Protein AF-U9UV24-F1 (afdb_monomer_lite)

Foldseek 3Di:
DPPQDDLVVLVVCCCPVVQKDFDDPVVVVCVDPVVQVQCCQWAVFHQWAWGIAHNVNQWTWTAGPQQFIWIAGNVVRKIKGQGSHSSSSSCCSVPNVQQIWIQGTNVNDTGRPVRVVVVVVVVVVVVVVVD

Structure (mmCIF, N/CA/C/O backbone):
data_AF-U9UV24-F1
#
_entry.id   AF-U9UV24-F1
#
loop_
_atom_site.group_PDB
_atom_site.id
_atom_site.type_symbol
_atom_site.label_atom_id
_atom_site.label_alt_id
_atom_site.label_comp_id
_atom_site.label_asym_id
_atom_site.label_entity_id
_atom_site.label_seq_id
_atom_site.pdbx_PDB_ins_code
_atom_site.Cartn_x
_atom_site.Cartn_y
_atom_site.Cartn_z
_atom_site.occupancy
_atom_site.B_iso_or_equiv
_atom_site.auth_seq_id
_atom_site.auth_comp_id
_atom_site.auth_asym_id
_atom_site.auth_atom_id
_atom_site.pdbx_PDB_model_num
ATOM 1 N N . MET A 1 1 ? -9.188 0.496 -29.552 1.00 46.31 1 MET A N 1
ATOM 2 C CA . MET A 1 1 ? -8.748 -0.107 -28.280 1.00 46.31 1 MET A CA 1
ATOM 3 C C . MET A 1 1 ? -7.333 0.386 -28.059 1.00 46.31 1 MET A C 1
ATOM 5 O O . MET A 1 1 ? -6.489 0.055 -28.879 1.00 46.31 1 MET A O 1
ATOM 9 N N . GLN A 1 2 ? -7.097 1.269 -27.087 1.00 57.88 2 GLN A N 1
ATOM 10 C CA . GLN A 1 2 ? -5.721 1.537 -26.659 1.00 57.88 2 GLN A CA 1
ATOM 11 C C . GLN A 1 2 ? -5.225 0.265 -25.970 1.00 57.88 2 GLN A C 1
ATOM 13 O O . GLN A 1 2 ? -5.961 -0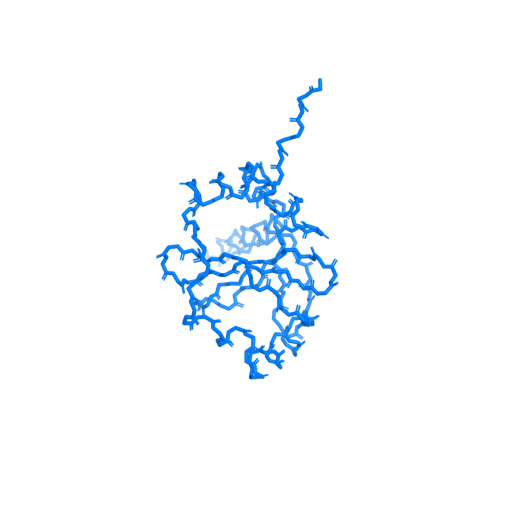.311 -25.168 1.00 57.88 2 GLN A O 1
ATOM 18 N N . GLU A 1 3 ? -4.048 -0.226 -26.353 1.00 70.38 3 GLU A N 1
ATOM 19 C CA . GLU A 1 3 ? -3.407 -1.314 -25.619 1.00 70.38 3 GLU A CA 1
ATOM 20 C C . GLU A 1 3 ? -3.121 -0.822 -24.202 1.00 70.38 3 GLU A C 1
ATOM 22 O O . GLU A 1 3 ? -2.641 0.298 -24.016 1.00 70.38 3 GLU A O 1
ATOM 27 N N . LEU A 1 4 ? -3.466 -1.638 -23.206 1.00 70.50 4 LEU A N 1
ATOM 28 C CA . LEU A 1 4 ? -3.080 -1.337 -21.837 1.00 70.50 4 LEU A CA 1
ATOM 29 C C . LEU A 1 4 ? -1.546 -1.371 -21.776 1.00 70.50 4 LEU A C 1
ATOM 31 O O . LEU A 1 4 ? -0.956 -2.335 -22.276 1.00 70.50 4 LEU A O 1
ATOM 35 N N . PRO A 1 5 ? -0.894 -0.344 -21.204 1.00 85.69 5 PRO A N 1
ATOM 36 C CA . PRO A 1 5 ? 0.549 -0.375 -20.989 1.00 85.69 5 PRO A CA 1
ATOM 37 C C . PRO A 1 5 ? 0.929 -1.633 -20.201 1.00 85.69 5 PRO A C 1
ATOM 39 O O . PRO A 1 5 ? 0.117 -2.164 -19.449 1.00 85.69 5 PRO A O 1
ATOM 42 N N . SER A 1 6 ? 2.149 -2.144 -20.371 1.00 94.50 6 SER A N 1
ATOM 43 C CA . SER A 1 6 ? 2.622 -3.260 -19.546 1.00 94.50 6 SER A CA 1
ATOM 44 C C . SER A 1 6 ? 2.850 -2.809 -18.101 1.00 94.50 6 SER A C 1
ATOM 46 O O . SER A 1 6 ? 3.091 -1.630 -17.842 1.00 94.50 6 SER A O 1
ATOM 48 N N . LEU A 1 7 ? 2.860 -3.760 -17.163 1.00 94.44 7 LEU A N 1
ATOM 49 C CA . LEU A 1 7 ? 3.191 -3.491 -15.759 1.00 94.44 7 LEU A CA 1
ATOM 50 C C . LEU A 1 7 ? 4.530 -2.752 -15.617 1.00 94.44 7 LEU A C 1
ATOM 52 O O . LEU A 1 7 ? 4.612 -1.753 -14.917 1.00 94.44 7 LEU A O 1
ATOM 56 N N . SER A 1 8 ? 5.558 -3.184 -16.354 1.00 95.00 8 SER A N 1
ATOM 57 C CA . SER A 1 8 ? 6.869 -2.525 -16.346 1.00 95.00 8 SER A CA 1
ATOM 58 C C . SER A 1 8 ? 6.800 -1.056 -16.767 1.00 95.00 8 SER A C 1
ATOM 60 O O . SER A 1 8 ? 7.493 -0.227 -16.194 1.00 95.00 8 SER A O 1
ATOM 62 N N . VAL A 1 9 ? 5.955 -0.715 -17.746 1.00 95.88 9 VAL A N 1
ATOM 63 C CA . VAL A 1 9 ? 5.762 0.678 -18.167 1.00 95.88 9 VAL A CA 1
ATOM 64 C C . VAL A 1 9 ? 5.090 1.474 -17.053 1.00 95.88 9 VAL A C 1
ATOM 66 O O . VAL A 1 9 ? 5.530 2.577 -16.756 1.00 95.88 9 VAL A O 1
ATOM 69 N N . LEU A 1 10 ? 4.070 0.915 -16.401 1.00 95.69 10 LEU A N 1
ATOM 70 C CA . LEU A 1 10 ? 3.392 1.587 -15.291 1.00 95.69 10 LEU A CA 1
ATOM 71 C C . LEU A 1 10 ? 4.319 1.840 -14.095 1.00 95.69 10 LEU A C 1
ATOM 73 O O . LEU A 1 10 ? 4.284 2.923 -13.514 1.00 95.69 10 LEU A O 1
ATOM 77 N N . VAL A 1 11 ? 5.163 0.866 -13.749 1.00 96.12 11 VAL A N 1
ATOM 78 C CA . VAL A 1 11 ? 6.155 0.993 -12.672 1.00 96.12 11 VAL A CA 1
ATOM 79 C C . VAL A 1 11 ? 7.149 2.111 -12.988 1.00 96.12 11 VAL A C 1
ATOM 81 O O . VAL A 1 11 ? 7.371 2.990 -12.157 1.00 96.12 11 VAL A O 1
ATOM 84 N N . GLU A 1 12 ? 7.703 2.140 -14.201 1.00 95.94 12 GLU A N 1
ATOM 85 C CA . GLU A 1 12 ? 8.656 3.184 -14.600 1.00 95.94 12 GLU A CA 1
ATOM 86 C C . GLU A 1 12 ? 8.011 4.577 -14.664 1.00 95.94 12 GLU A C 1
ATOM 88 O O . GLU A 1 12 ? 8.608 5.560 -14.220 1.00 95.94 12 GLU A O 1
ATOM 93 N N . GLU A 1 13 ? 6.769 4.680 -15.142 1.00 95.44 13 GLU A N 1
ATOM 94 C CA . GLU A 1 13 ? 6.017 5.940 -15.117 1.00 95.44 13 GLU A CA 1
ATOM 95 C C . GLU A 1 13 ? 5.701 6.390 -13.681 1.00 95.44 13 GLU A C 1
ATOM 97 O O . GLU A 1 13 ? 5.718 7.591 -13.402 1.00 95.44 13 GLU A O 1
ATOM 102 N N . THR A 1 14 ? 5.473 5.453 -12.756 1.00 95.25 14 THR A N 1
ATOM 103 C CA . THR A 1 14 ? 5.290 5.747 -11.324 1.00 95.25 14 THR A CA 1
ATOM 104 C C . THR A 1 14 ? 6.565 6.309 -10.724 1.00 95.25 14 THR A C 1
ATOM 106 O O . THR A 1 14 ? 6.538 7.395 -10.144 1.00 95.25 14 THR A O 1
ATOM 109 N N . LYS A 1 15 ? 7.706 5.660 -10.957 1.00 95.44 15 LYS A N 1
ATOM 110 C CA . LYS A 1 15 ? 8.999 6.165 -10.489 1.00 95.44 15 LYS A CA 1
ATOM 111 C C . LYS A 1 15 ? 9.280 7.574 -11.006 1.00 95.44 15 LYS A C 1
ATOM 113 O O . LYS A 1 15 ? 9.571 8.492 -10.243 1.00 95.44 15 LYS A O 1
ATOM 118 N N . LYS A 1 16 ? 9.117 7.766 -12.316 1.00 93.75 16 LYS A N 1
ATOM 119 C CA . LYS A 1 16 ? 9.465 9.012 -13.001 1.00 93.75 16 LYS A CA 1
ATOM 120 C C . LYS A 1 16 ? 8.535 10.178 -12.670 1.00 93.75 16 LYS A C 1
ATOM 122 O O . LYS A 1 16 ? 9.022 11.287 -12.468 1.00 93.75 16 LYS A O 1
ATOM 127 N N . ASN A 1 17 ? 7.219 9.962 -12.678 1.00 91.62 17 ASN A N 1
ATOM 128 C CA . ASN A 1 17 ? 6.250 11.060 -12.586 1.00 91.62 17 ASN A CA 1
ATOM 129 C C . ASN A 1 17 ? 5.680 11.252 -11.182 1.00 91.62 17 ASN A C 1
ATOM 131 O O . ASN A 1 17 ? 5.234 12.353 -10.865 1.00 91.62 17 ASN A O 1
ATOM 135 N N . ARG A 1 18 ? 5.653 10.200 -10.358 1.00 90.69 18 ARG A N 1
ATOM 136 C CA . ARG A 1 18 ? 5.158 10.272 -8.976 1.00 90.69 18 ARG A CA 1
ATOM 137 C C . ARG A 1 18 ? 6.278 10.346 -7.945 1.00 90.69 18 ARG A C 1
ATOM 139 O O . ARG A 1 18 ? 5.990 10.621 -6.792 1.00 90.69 18 ARG A O 1
ATOM 146 N N . GLY A 1 19 ? 7.532 10.187 -8.371 1.00 93.00 19 GLY A N 1
ATOM 147 C CA . GLY A 1 19 ? 8.688 10.349 -7.498 1.00 93.00 19 GLY A CA 1
ATOM 148 C C . GLY A 1 19 ? 8.885 9.161 -6.568 1.00 93.00 19 GLY A C 1
ATOM 149 O O . GLY A 1 19 ? 9.129 9.361 -5.387 1.00 93.00 19 GLY A O 1
ATOM 150 N N . PHE A 1 20 ? 8.768 7.950 -7.112 1.00 94.38 20 PHE A N 1
ATOM 151 C CA . PHE A 1 20 ? 9.086 6.712 -6.406 1.00 94.38 20 PHE A CA 1
ATOM 152 C C . PHE A 1 20 ? 10.423 6.135 -6.881 1.00 94.38 20 PHE A C 1
ATOM 154 O O . PHE A 1 20 ? 10.851 6.356 -8.018 1.00 94.38 20 PHE A O 1
ATOM 161 N N . CYS A 1 21 ? 11.066 5.341 -6.041 1.00 93.12 21 CYS A N 1
ATOM 162 C CA . CYS A 1 21 ? 12.282 4.611 -6.355 1.00 93.12 21 CYS A CA 1
ATOM 163 C C . CYS A 1 21 ? 12.237 3.192 -5.769 1.00 93.12 21 CYS A C 1
ATOM 165 O O . CYS A 1 21 ? 11.310 2.817 -5.052 1.00 93.12 21 CYS A O 1
ATOM 167 N N . GLU A 1 22 ? 13.209 2.369 -6.164 1.00 91.81 22 GLU A N 1
ATOM 168 C CA . GLU A 1 22 ? 13.383 1.039 -5.575 1.00 91.81 22 GLU A CA 1
ATOM 169 C C . GLU A 1 22 ? 13.655 1.179 -4.078 1.00 91.81 22 GLU A C 1
ATOM 171 O O . GLU A 1 22 ? 14.460 2.025 -3.679 1.00 91.81 22 GLU A O 1
ATOM 176 N N . LEU A 1 23 ? 13.029 0.322 -3.274 1.00 86.12 23 LEU A N 1
ATOM 177 C CA . LEU A 1 23 ? 13.254 0.302 -1.833 1.00 86.12 23 LEU A CA 1
ATOM 178 C C . LEU A 1 23 ? 14.720 0.081 -1.501 1.00 86.12 23 LEU A C 1
ATOM 180 O O . LEU A 1 23 ? 15.362 -0.846 -2.015 1.00 86.12 23 LEU A O 1
ATOM 184 N N . GLN A 1 24 ? 15.231 0.903 -0.594 1.00 79.69 24 GLN A N 1
ATOM 185 C CA . GLN A 1 24 ? 16.587 0.715 -0.110 1.00 79.69 24 GLN A CA 1
ATOM 186 C C . GLN A 1 24 ? 16.643 -0.395 0.957 1.00 79.69 24 GLN A C 1
ATOM 188 O O . GLN A 1 24 ? 15.668 -0.620 1.681 1.00 79.69 24 GLN A O 1
ATOM 193 N N . PRO A 1 25 ? 17.782 -1.101 1.106 1.00 74.56 25 PRO A N 1
ATOM 194 C CA . PRO A 1 25 ? 17.946 -2.160 2.109 1.00 74.56 25 PRO A CA 1
ATOM 195 C C . PRO A 1 25 ? 17.651 -1.710 3.545 1.00 74.56 25 PRO A C 1
ATOM 197 O O . PRO A 1 25 ? 17.284 -2.523 4.389 1.00 74.56 25 PRO A O 1
ATOM 200 N N . GLU A 1 26 ? 17.771 -0.413 3.835 1.00 71.25 26 GLU A N 1
ATOM 201 C CA . GLU A 1 26 ? 17.454 0.143 5.151 1.00 71.25 26 GLU A CA 1
ATOM 202 C C . GLU A 1 26 ? 15.967 0.015 5.528 1.00 71.25 26 GLU A C 1
ATOM 204 O O . GLU A 1 26 ? 15.621 0.226 6.689 1.00 71.25 26 GLU A O 1
ATOM 209 N N . HIS A 1 27 ? 15.095 -0.370 4.589 1.00 68.94 27 HIS A N 1
ATOM 210 C CA . HIS A 1 27 ? 13.655 -0.542 4.789 1.00 68.94 27 HIS A CA 1
ATOM 211 C C . HIS A 1 27 ? 13.235 -1.963 5.205 1.00 68.94 27 HIS A C 1
ATOM 213 O O . HIS A 1 27 ? 12.041 -2.266 5.243 1.00 68.94 27 HIS A O 1
ATOM 219 N N . GLU A 1 28 ? 14.185 -2.817 5.616 1.00 72.69 28 GLU A N 1
ATOM 220 C CA . GLU A 1 28 ? 13.905 -4.123 6.247 1.00 72.69 28 GLU A CA 1
ATOM 221 C C . GLU A 1 28 ? 12.944 -4.027 7.449 1.00 72.69 28 GLU A C 1
ATOM 223 O O . GLU A 1 28 ? 12.236 -4.989 7.747 1.00 72.69 28 GLU A O 1
ATOM 228 N N . TRP A 1 29 ? 12.858 -2.864 8.106 1.00 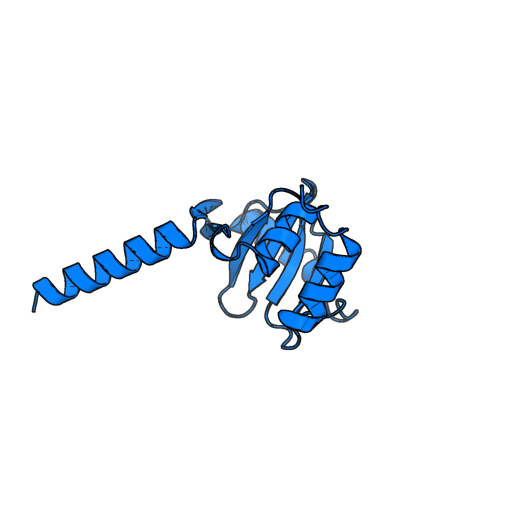81.12 29 TRP A N 1
ATOM 229 C CA . TRP A 1 29 ? 11.920 -2.622 9.208 1.00 81.12 29 TRP A CA 1
ATOM 230 C C . TRP A 1 29 ? 10.449 -2.788 8.800 1.00 81.12 29 TRP A C 1
ATOM 232 O O . TRP A 1 29 ? 9.648 -3.237 9.610 1.00 81.12 29 TRP A O 1
ATOM 242 N N . LEU A 1 30 ? 10.065 -2.523 7.544 1.00 81.88 30 LEU A N 1
ATOM 243 C CA . LEU A 1 30 ? 8.660 -2.657 7.119 1.00 81.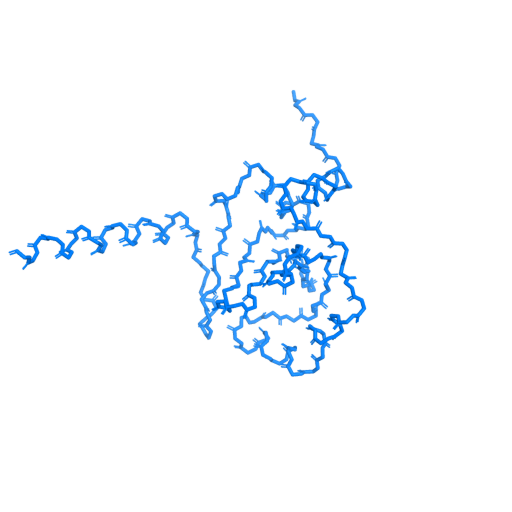88 30 LEU A CA 1
ATOM 244 C C . LEU A 1 30 ? 8.137 -4.095 7.280 1.00 81.88 30 LEU A C 1
ATOM 246 O O . LEU A 1 30 ? 6.944 -4.322 7.470 1.00 81.88 30 LEU A O 1
ATOM 250 N N . ILE A 1 31 ? 9.048 -5.066 7.201 1.00 83.44 31 ILE A N 1
ATOM 251 C CA . ILE A 1 31 ? 8.770 -6.497 7.339 1.00 83.44 31 ILE A CA 1
ATOM 252 C C . ILE A 1 31 ? 9.311 -7.074 8.650 1.00 83.44 31 ILE A C 1
ATOM 254 O O . ILE A 1 31 ? 9.342 -8.304 8.807 1.00 83.44 31 ILE A O 1
ATOM 258 N N . ASP A 1 32 ? 9.739 -6.229 9.588 1.00 88.31 32 ASP A N 1
ATOM 259 C CA . ASP A 1 32 ? 10.052 -6.683 10.935 1.00 88.31 32 ASP A CA 1
ATOM 260 C C . ASP A 1 32 ? 8.778 -7.141 11.665 1.00 88.31 32 ASP A C 1
ATOM 262 O O . ASP A 1 32 ? 7.647 -6.952 11.209 1.00 88.31 32 ASP A O 1
ATOM 266 N N . GLN A 1 33 ? 8.967 -7.845 12.778 1.00 87.25 33 GLN A N 1
ATOM 267 C CA . GLN A 1 33 ? 7.849 -8.439 13.504 1.00 87.25 33 GLN A CA 1
ATOM 268 C C . GLN A 1 33 ? 6.911 -7.377 14.096 1.00 87.25 33 GLN A C 1
ATOM 270 O O . GLN A 1 33 ? 5.702 -7.587 14.107 1.00 87.25 33 GLN A O 1
ATOM 275 N N . GLU A 1 34 ? 7.456 -6.248 14.554 1.00 89.75 34 GLU A N 1
ATOM 276 C CA . GLU A 1 34 ? 6.681 -5.169 15.172 1.00 89.75 34 GLU A CA 1
ATOM 277 C C . GLU A 1 34 ? 5.743 -4.520 14.150 1.00 89.75 34 GLU A C 1
ATOM 279 O O . GLU A 1 34 ? 4.545 -4.385 14.399 1.00 89.75 34 GLU A O 1
ATOM 284 N N . ASN A 1 35 ? 6.253 -4.193 12.964 1.00 89.00 35 ASN A N 1
ATOM 285 C CA . ASN A 1 35 ? 5.455 -3.594 11.903 1.00 89.00 35 ASN A CA 1
ATOM 286 C C . ASN A 1 35 ? 4.459 -4.594 11.316 1.00 89.00 35 ASN A C 1
ATOM 288 O O . ASN A 1 35 ? 3.318 -4.224 11.050 1.00 89.00 35 ASN A O 1
ATOM 292 N N . LYS A 1 36 ? 4.824 -5.875 11.188 1.00 90.25 36 LYS A N 1
ATOM 293 C CA . LYS A 1 36 ? 3.872 -6.929 10.794 1.00 90.25 36 LYS A CA 1
ATOM 294 C C . LYS A 1 36 ? 2.680 -7.021 11.742 1.00 90.25 36 LYS A C 1
ATOM 296 O O . LYS A 1 36 ? 1.547 -7.103 11.273 1.00 90.25 36 LYS A O 1
ATOM 301 N N . GLU A 1 37 ? 2.928 -7.015 13.049 1.00 92.88 37 GLU A N 1
ATOM 302 C CA . GLU A 1 37 ? 1.865 -7.026 14.060 1.00 92.88 37 GLU A CA 1
ATOM 303 C C . GLU A 1 37 ? 1.035 -5.743 13.990 1.00 92.88 37 GLU A C 1
ATOM 305 O O . GLU A 1 37 ? -0.189 -5.819 13.915 1.00 92.88 37 GLU A O 1
ATOM 310 N N . TYR A 1 38 ? 1.685 -4.579 13.892 1.00 92.19 38 TYR A N 1
ATOM 311 C CA . TYR A 1 38 ? 1.005 -3.294 13.737 1.00 92.19 38 TYR A CA 1
ATOM 312 C C . TYR A 1 38 ? 0.068 -3.267 12.523 1.00 92.19 38 TYR A C 1
ATOM 314 O O . TYR A 1 38 ? -1.098 -2.904 12.659 1.00 92.19 38 TYR A O 1
ATOM 322 N N . PHE A 1 39 ? 0.541 -3.659 11.337 1.00 93.19 39 PHE A N 1
ATOM 323 C CA . PHE A 1 39 ? -0.276 -3.619 10.124 1.00 93.19 39 PHE A CA 1
ATOM 324 C C . PHE A 1 39 ? -1.429 -4.621 10.148 1.00 93.19 39 PHE A C 1
ATOM 326 O O . PHE A 1 39 ? -2.522 -4.322 9.655 1.00 93.19 39 PHE A O 1
ATOM 333 N N . ASN A 1 40 ? -1.203 -5.788 10.746 1.00 92.88 40 ASN A N 1
ATOM 334 C CA . ASN A 1 40 ? -2.249 -6.777 10.938 1.00 92.88 40 ASN A CA 1
ATOM 335 C C . ASN A 1 40 ? -3.323 -6.268 11.905 1.00 92.88 40 ASN A C 1
ATOM 337 O O . ASN A 1 40 ? -4.506 -6.322 11.584 1.00 92.88 40 ASN A O 1
ATOM 341 N N . ASP A 1 41 ? -2.924 -5.734 13.054 1.00 92.12 41 ASP A N 1
ATOM 342 C CA . ASP A 1 41 ? -3.866 -5.302 14.085 1.00 92.12 41 ASP A CA 1
ATOM 343 C C . ASP A 1 41 ? -4.621 -4.033 13.668 1.00 92.12 41 ASP A C 1
ATOM 345 O O . ASP A 1 41 ? -5.830 -3.936 13.871 1.00 92.12 41 ASP A O 1
ATOM 349 N N . ALA A 1 42 ? -3.927 -3.075 13.048 1.00 92.06 42 ALA A N 1
ATOM 350 C CA . ALA A 1 42 ? -4.497 -1.781 12.692 1.00 92.06 42 ALA A CA 1
ATOM 351 C C . ALA A 1 42 ? -5.288 -1.795 11.373 1.00 92.06 42 ALA A C 1
ATOM 353 O O . ALA A 1 42 ? -6.221 -1.004 11.229 1.00 92.06 42 ALA A O 1
ATOM 354 N N . TYR A 1 43 ? -4.926 -2.653 10.410 1.00 92.81 43 TYR A N 1
ATOM 355 C CA . TYR A 1 43 ? -5.517 -2.638 9.061 1.00 92.81 43 TYR A CA 1
ATOM 356 C C . TYR A 1 43 ? -5.904 -4.025 8.523 1.00 92.81 43 TYR A C 1
ATOM 358 O O . TYR A 1 43 ? -6.450 -4.118 7.423 1.00 92.81 43 TYR A O 1
ATOM 366 N N . GLY A 1 44 ? -5.630 -5.115 9.249 1.00 90.88 44 GLY A N 1
ATOM 367 C CA . GLY A 1 44 ? -5.898 -6.479 8.776 1.00 90.88 44 GLY A CA 1
ATOM 368 C C . GLY A 1 44 ? -5.016 -6.907 7.598 1.00 90.88 44 GLY A C 1
ATOM 369 O O . GLY A 1 44 ? -5.453 -7.700 6.760 1.00 90.88 44 GLY A O 1
ATOM 370 N N . ILE A 1 45 ? -3.808 -6.345 7.488 1.00 92.81 45 ILE A N 1
ATOM 371 C CA . ILE A 1 45 ? -2.861 -6.603 6.397 1.00 92.81 45 ILE A CA 1
ATOM 372 C C . ILE A 1 45 ? -1.775 -7.570 6.876 1.00 92.81 45 ILE A C 1
ATOM 374 O O . ILE A 1 45 ? -1.110 -7.321 7.879 1.00 92.81 45 ILE A O 1
ATOM 378 N N . THR A 1 46 ? -1.559 -8.655 6.129 1.00 91.56 46 THR A N 1
ATOM 379 C CA . THR A 1 46 ? -0.529 -9.665 6.420 1.00 91.56 46 THR A CA 1
ATOM 380 C C . THR A 1 46 ? 0.400 -9.872 5.229 1.00 91.56 46 THR A C 1
ATOM 382 O O . THR A 1 46 ? 0.062 -9.535 4.098 1.00 91.56 46 THR A O 1
ATOM 385 N N . ASP A 1 47 ? 1.566 -10.477 5.478 1.00 90.94 47 ASP A N 1
ATOM 386 C CA . ASP A 1 47 ? 2.500 -10.921 4.429 1.00 90.94 47 ASP A CA 1
ATOM 387 C C . ASP A 1 47 ? 2.939 -9.799 3.477 1.00 90.94 47 ASP A C 1
ATOM 389 O O . ASP A 1 47 ? 2.840 -9.904 2.255 1.00 90.94 47 ASP A O 1
ATOM 393 N N . ILE A 1 48 ? 3.424 -8.710 4.070 1.00 91.75 48 ILE A N 1
ATOM 394 C CA . ILE A 1 48 ? 3.863 -7.512 3.358 1.00 91.75 48 ILE A CA 1
ATOM 395 C C . ILE A 1 48 ? 5.051 -7.836 2.452 1.00 91.75 48 ILE A C 1
ATOM 397 O O . ILE A 1 48 ? 6.088 -8.321 2.912 1.00 91.75 48 ILE A O 1
ATOM 401 N N . ASN A 1 49 ? 4.897 -7.513 1.172 1.00 92.38 49 ASN A N 1
ATOM 402 C CA . ASN A 1 49 ? 5.924 -7.554 0.146 1.00 92.38 49 ASN A CA 1
ATOM 403 C C . ASN A 1 49 ? 6.200 -6.124 -0.359 1.00 92.38 49 ASN A C 1
ATOM 405 O O . ASN A 1 49 ? 5.473 -5.634 -1.231 1.00 92.38 49 ASN A O 1
ATOM 409 N N . PRO A 1 50 ? 7.212 -5.443 0.202 1.00 92.50 50 PRO A N 1
ATOM 410 C CA . PRO A 1 50 ? 7.593 -4.087 -0.183 1.00 92.50 50 PRO A CA 1
ATOM 411 C C . PRO A 1 50 ? 7.972 -3.990 -1.675 1.00 92.50 50 PRO A C 1
ATOM 413 O O . PRO A 1 50 ? 8.660 -4.874 -2.184 1.00 92.50 50 PRO A O 1
ATOM 416 N N . LEU A 1 51 ? 7.542 -2.930 -2.373 1.00 94.00 51 LEU A N 1
ATOM 417 C CA . LEU A 1 51 ? 7.846 -2.694 -3.795 1.00 94.00 51 LEU A CA 1
ATOM 418 C C . LEU A 1 51 ? 8.658 -1.421 -4.060 1.00 94.00 51 LEU A C 1
ATOM 420 O O . LEU A 1 51 ? 9.744 -1.503 -4.624 1.00 94.00 51 LEU A O 1
ATOM 424 N N . LEU A 1 52 ? 8.139 -0.254 -3.678 1.00 94.81 52 LEU A N 1
ATOM 425 C CA . LEU A 1 52 ? 8.759 1.046 -3.952 1.00 94.81 52 LEU A CA 1
ATOM 426 C C . LEU A 1 52 ? 8.614 1.966 -2.743 1.00 94.81 52 LEU A C 1
ATOM 428 O O . LEU A 1 52 ? 7.682 1.815 -1.958 1.00 94.81 52 LEU A O 1
ATOM 432 N N . GLU A 1 53 ? 9.482 2.958 -2.641 1.00 93.06 53 GLU A N 1
ATOM 433 C CA . GLU A 1 53 ? 9.366 4.063 -1.687 1.00 93.06 53 GLU A CA 1
ATOM 434 C C . GLU A 1 53 ? 9.306 5.390 -2.437 1.00 93.06 53 GLU A C 1
ATOM 436 O O . GLU A 1 53 ? 9.818 5.494 -3.554 1.00 93.06 53 GLU A O 1
ATOM 441 N N . ASP A 1 54 ? 8.639 6.392 -1.874 1.00 92.38 54 ASP A N 1
ATOM 442 C CA . ASP A 1 54 ? 8.752 7.743 -2.409 1.00 92.38 54 ASP A CA 1
ATOM 443 C C . ASP A 1 54 ? 10.166 8.294 -2.165 1.00 92.38 54 ASP A C 1
ATOM 445 O O . ASP A 1 54 ? 10.894 7.874 -1.266 1.00 92.38 54 ASP A O 1
ATOM 449 N N . ASN A 1 55 ? 10.576 9.261 -2.983 1.00 90.69 55 ASN A N 1
ATOM 450 C CA . ASN A 1 55 ? 11.921 9.838 -2.926 1.00 90.69 55 ASN A CA 1
ATOM 451 C C . ASN A 1 55 ? 12.242 10.517 -1.581 1.00 90.69 55 ASN A C 1
ATOM 453 O O . ASN A 1 55 ? 13.412 10.786 -1.301 1.00 90.69 55 ASN A O 1
ATOM 457 N N . ASP A 1 56 ? 11.218 10.821 -0.780 1.00 87.81 56 ASP A N 1
ATOM 458 C CA . ASP A 1 56 ? 11.340 11.443 0.537 1.00 87.81 56 ASP A CA 1
ATOM 459 C C . ASP A 1 56 ? 11.391 10.406 1.682 1.00 87.81 56 ASP A C 1
ATOM 461 O O . ASP A 1 56 ? 11.625 10.778 2.837 1.00 87.81 56 ASP A O 1
ATOM 465 N N . GLY A 1 57 ? 11.190 9.113 1.393 1.00 86.00 57 GLY A N 1
ATOM 466 C CA . GLY A 1 57 ? 11.149 8.024 2.376 1.00 86.00 57 GLY A CA 1
ATOM 467 C C . GLY A 1 57 ? 9.954 8.094 3.339 1.00 86.00 57 GLY A C 1
ATOM 468 O O . GLY A 1 57 ? 10.006 7.543 4.447 1.0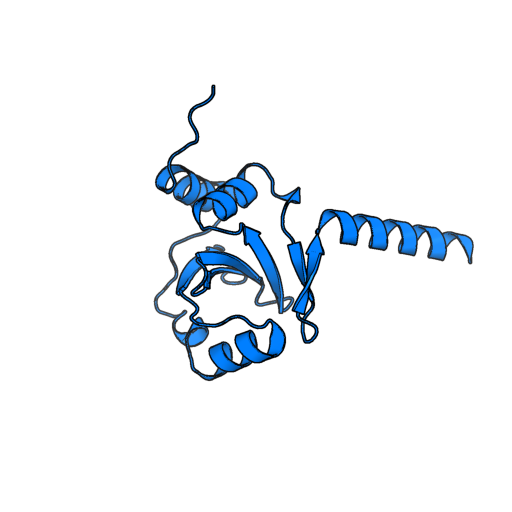0 86.00 57 GLY A O 1
ATOM 469 N N . MET A 1 58 ? 8.901 8.811 2.951 1.00 89.88 58 MET A N 1
ATOM 470 C CA . MET A 1 58 ? 7.683 9.056 3.721 1.00 89.88 58 MET A CA 1
ATOM 471 C C . MET A 1 58 ? 6.550 8.110 3.350 1.00 89.88 58 MET A C 1
ATOM 473 O O . MET A 1 58 ? 5.692 7.863 4.197 1.00 89.88 58 MET A O 1
ATOM 477 N N . SER A 1 59 ? 6.547 7.564 2.139 1.00 92.12 59 SER A N 1
ATOM 478 C CA . SER A 1 59 ? 5.474 6.703 1.640 1.00 92.12 59 SER A CA 1
ATOM 479 C C . SER A 1 59 ? 6.054 5.436 1.036 1.00 92.12 59 SER A C 1
ATOM 481 O O . SER A 1 59 ? 7.056 5.478 0.324 1.00 92.12 59 SER A O 1
ATOM 483 N N . VAL A 1 60 ? 5.433 4.293 1.318 1.00 94.31 60 VAL A N 1
ATOM 484 C CA . VAL A 1 60 ? 5.885 2.993 0.808 1.00 94.31 60 VAL A CA 1
ATOM 485 C C . VAL A 1 60 ? 4.744 2.283 0.101 1.00 94.31 60 VAL A C 1
ATOM 487 O O . VAL A 1 60 ? 3.638 2.185 0.635 1.00 94.31 60 VAL A O 1
ATOM 490 N N . LEU A 1 61 ? 5.036 1.762 -1.090 1.00 95.88 61 LEU A N 1
ATOM 491 C CA . LEU A 1 61 ? 4.161 0.882 -1.849 1.00 95.88 61 LEU A CA 1
ATOM 492 C C . LEU A 1 61 ? 4.514 -0.569 -1.560 1.00 95.88 61 LEU A C 1
ATOM 494 O O . LEU A 1 61 ? 5.680 -0.960 -1.654 1.00 95.88 61 LEU A O 1
ATOM 498 N N . PHE A 1 62 ? 3.514 -1.387 -1.261 1.00 95.56 62 PHE A N 1
ATOM 499 C CA . PHE A 1 62 ? 3.716 -2.810 -1.013 1.00 95.56 62 PHE A CA 1
ATOM 500 C C . PHE A 1 62 ? 2.486 -3.633 -1.399 1.00 95.56 62 PHE A C 1
ATOM 502 O O . PHE A 1 62 ? 1.368 -3.121 -1.481 1.00 95.56 62 PHE A O 1
ATOM 509 N N . LEU A 1 63 ? 2.706 -4.925 -1.630 1.00 96.06 63 LEU A N 1
ATOM 510 C CA . LEU A 1 63 ? 1.650 -5.915 -1.822 1.00 96.06 63 LEU A CA 1
ATOM 511 C C . LEU A 1 63 ? 1.425 -6.707 -0.537 1.00 96.06 63 LEU A C 1
ATOM 513 O O . LEU A 1 63 ? 2.353 -6.894 0.245 1.00 96.06 63 LEU A O 1
ATOM 517 N N . ASP A 1 64 ? 0.218 -7.224 -0.352 1.00 94.62 64 ASP A N 1
ATOM 518 C CA . ASP A 1 64 ? -0.052 -8.277 0.630 1.00 94.62 64 ASP A CA 1
ATOM 519 C C . ASP A 1 64 ? -0.163 -9.662 -0.036 1.00 94.62 64 ASP A C 1
ATOM 521 O O . ASP A 1 64 ? -0.041 -9.805 -1.259 1.00 94.62 64 ASP A O 1
ATOM 525 N N . SER A 1 65 ? -0.457 -10.701 0.751 1.00 92.25 65 SER A N 1
ATOM 526 C CA . SER A 1 65 ? -0.667 -12.068 0.236 1.00 92.25 65 SER A CA 1
ATOM 527 C C . SER A 1 65 ? -1.833 -12.211 -0.749 1.00 92.25 65 SER A C 1
ATOM 529 O O . SER A 1 65 ? -1.884 -13.187 -1.502 1.00 92.25 65 SER A O 1
ATOM 531 N N . ARG A 1 66 ? -2.771 -11.258 -0.774 1.00 94.62 66 ARG A N 1
ATOM 532 C CA . ARG A 1 66 ? -3.894 -11.225 -1.725 1.00 94.62 66 ARG A CA 1
ATOM 533 C C . ARG A 1 66 ? -3.497 -10.550 -3.041 1.00 94.62 66 ARG A C 1
ATOM 535 O O . ARG A 1 66 ? -4.264 -10.610 -4.001 1.00 94.62 66 ARG A O 1
ATOM 542 N N . GLY A 1 67 ? -2.313 -9.939 -3.095 1.00 95.56 67 GLY A N 1
ATOM 543 C CA . GLY A 1 67 ? -1.817 -9.170 -4.229 1.00 95.56 67 GLY A CA 1
ATOM 544 C C . GLY A 1 67 ? -2.413 -7.767 -4.317 1.00 95.56 67 GLY A C 1
ATOM 545 O O . GLY A 1 67 ? -2.267 -7.135 -5.358 1.00 95.56 67 GLY A O 1
ATOM 546 N N . ILE A 1 68 ? -3.086 -7.277 -3.272 1.00 96.81 68 ILE A N 1
ATOM 547 C CA . ILE A 1 68 ? -3.632 -5.915 -3.240 1.00 96.81 68 ILE A CA 1
ATOM 548 C C . ILE A 1 68 ? -2.466 -4.938 -3.097 1.00 96.81 68 ILE A C 1
ATOM 550 O O . ILE A 1 68 ? -1.587 -5.159 -2.268 1.00 96.81 68 ILE A O 1
ATOM 554 N N . LEU A 1 69 ? -2.456 -3.873 -3.903 1.00 97.81 69 LEU A N 1
ATOM 555 C CA . LEU A 1 69 ? -1.445 -2.821 -3.812 1.00 97.81 69 LEU A CA 1
ATOM 556 C C . LEU A 1 69 ? -1.887 -1.757 -2.815 1.00 97.81 69 LEU A C 1
ATOM 558 O O . LEU A 1 69 ? -2.957 -1.160 -2.981 1.00 97.81 69 LEU A O 1
ATOM 562 N N . PHE A 1 70 ? -1.029 -1.501 -1.834 1.00 97.12 70 PHE A N 1
ATOM 563 C CA . PHE A 1 70 ? -1.218 -0.477 -0.820 1.00 97.12 70 PHE A CA 1
ATOM 564 C C . PHE A 1 70 ? -0.183 0.634 -0.945 1.00 97.12 70 PHE A C 1
ATOM 566 O O . PHE A 1 70 ? 0.925 0.409 -1.430 1.00 97.12 70 PHE A O 1
ATOM 573 N N . GLU A 1 71 ? -0.552 1.810 -0.453 1.00 96.31 71 GLU A N 1
ATOM 574 C CA . GLU A 1 71 ? 0.358 2.898 -0.109 1.00 96.31 71 GLU A CA 1
ATOM 575 C C . GLU A 1 71 ? 0.190 3.215 1.369 1.00 96.31 71 GLU A C 1
ATOM 577 O O . GLU A 1 71 ? -0.924 3.462 1.834 1.00 96.31 71 GLU A O 1
ATOM 582 N N . TRP A 1 72 ? 1.293 3.229 2.105 1.00 95.50 72 TRP A N 1
ATOM 583 C CA . TRP A 1 72 ? 1.286 3.638 3.500 1.00 95.50 72 TRP A CA 1
ATOM 584 C C . TRP A 1 72 ? 2.160 4.861 3.711 1.00 95.50 72 TRP A C 1
ATOM 586 O O . TRP A 1 72 ? 3.351 4.839 3.390 1.00 95.50 72 TRP A O 1
ATOM 596 N N . CYS A 1 73 ? 1.572 5.909 4.287 1.00 92.38 73 CYS A N 1
ATOM 597 C CA . CYS A 1 73 ? 2.288 7.119 4.657 1.00 92.38 73 CYS A CA 1
ATOM 598 C C . CYS A 1 73 ? 2.795 7.005 6.096 1.00 92.38 73 CYS A C 1
ATOM 600 O O . CYS A 1 73 ? 2.023 6.981 7.055 1.00 92.38 73 CYS A O 1
ATOM 602 N N . LYS A 1 74 ? 4.114 7.006 6.271 1.00 89.31 74 LYS A N 1
ATOM 603 C CA . LYS A 1 74 ? 4.787 6.946 7.571 1.00 89.31 74 LYS A CA 1
ATOM 604 C C . LYS A 1 74 ? 4.442 8.134 8.471 1.00 89.31 74 LYS A C 1
ATOM 606 O O . LYS A 1 74 ? 4.396 7.979 9.690 1.00 89.31 74 LYS A O 1
ATOM 611 N N . LEU A 1 75 ? 4.229 9.317 7.886 1.00 88.88 75 LEU A N 1
ATOM 612 C CA . LEU A 1 75 ? 3.972 10.546 8.638 1.00 88.88 75 LEU A CA 1
ATOM 613 C C . LEU A 1 75 ? 2.556 10.580 9.220 1.00 88.88 75 LEU A C 1
ATOM 615 O O . LEU A 1 75 ? 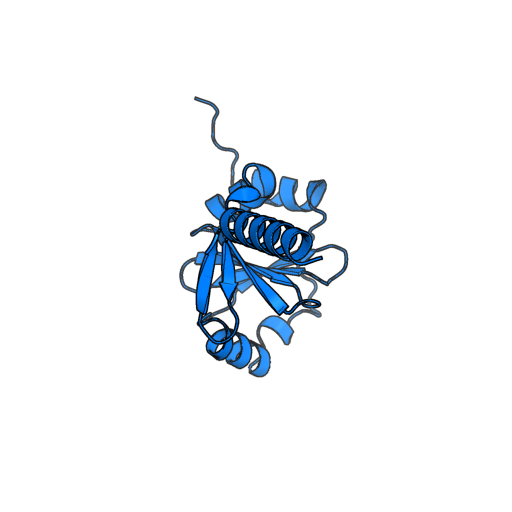2.393 10.863 10.406 1.00 88.88 75 LEU A O 1
ATOM 619 N N . THR A 1 76 ? 1.542 10.322 8.392 1.00 90.69 76 THR A N 1
ATOM 620 C CA . THR A 1 76 ? 0.133 10.396 8.812 1.00 90.69 76 THR A CA 1
ATOM 621 C C . THR A 1 76 ? -0.384 9.076 9.367 1.00 90.69 76 THR A C 1
ATOM 623 O O . THR A 1 76 ? -1.367 9.067 10.100 1.00 90.69 76 THR A O 1
ATOM 626 N N . GLN A 1 77 ? 0.311 7.973 9.074 1.00 90.19 77 GLN A N 1
ATOM 627 C CA . GLN A 1 77 ? -0.157 6.605 9.282 1.00 90.19 77 GLN A CA 1
ATOM 628 C C . GLN A 1 77 ? -1.412 6.268 8.465 1.00 90.19 77 GLN A C 1
ATOM 630 O O . GLN A 1 77 ? -2.107 5.303 8.783 1.00 90.19 77 GLN A O 1
ATOM 635 N N . ASP A 1 78 ? -1.697 7.019 7.403 1.00 92.69 78 ASP A N 1
ATOM 636 C CA . ASP A 1 78 ? -2.778 6.666 6.492 1.00 92.69 78 ASP A CA 1
ATOM 637 C C . ASP A 1 78 ? -2.375 5.461 5.646 1.00 92.69 78 ASP A C 1
ATOM 639 O O . ASP A 1 78 ? -1.239 5.354 5.172 1.00 92.69 78 ASP A O 1
ATOM 643 N N . MET A 1 79 ? -3.331 4.559 5.458 1.00 95.81 79 MET A N 1
ATOM 644 C CA . MET A 1 79 ? -3.190 3.366 4.638 1.00 95.81 79 MET A CA 1
ATOM 645 C C . MET A 1 79 ? -4.182 3.454 3.487 1.00 95.81 79 MET A C 1
ATOM 647 O O . MET A 1 79 ? -5.387 3.519 3.723 1.00 95.81 79 MET A O 1
ATOM 651 N N . TYR A 1 80 ? -3.695 3.422 2.253 1.00 96.12 80 TYR A N 1
ATOM 652 C CA . TYR A 1 80 ? -4.523 3.496 1.056 1.00 96.12 80 TYR A CA 1
ATOM 653 C C . TYR A 1 80 ? -4.485 2.181 0.286 1.00 96.12 80 TYR A C 1
ATOM 655 O O . TYR A 1 80 ? -3.423 1.613 0.053 1.00 96.12 80 TYR A O 1
ATOM 663 N N . ILE A 1 81 ? -5.647 1.725 -0.170 1.00 96.81 81 ILE A N 1
ATOM 664 C CA . ILE A 1 81 ? -5.781 0.711 -1.212 1.00 96.81 81 ILE A CA 1
ATOM 665 C C . ILE A 1 81 ? -5.696 1.427 -2.553 1.00 96.81 81 ILE A C 1
ATOM 667 O O . ILE A 1 81 ? -6.563 2.233 -2.900 1.00 96.81 81 ILE A O 1
ATOM 671 N N . LEU A 1 82 ? -4.675 1.086 -3.328 1.00 96.75 82 LEU A N 1
ATOM 672 C CA . LEU A 1 82 ? -4.469 1.628 -4.665 1.00 96.75 82 LEU A CA 1
ATOM 673 C C . LEU A 1 82 ? -5.113 0.751 -5.735 1.00 96.75 82 LEU A C 1
ATOM 675 O O . LEU A 1 82 ? -5.554 1.255 -6.763 1.00 96.75 82 LEU A O 1
ATOM 679 N N . GLY A 1 83 ? -5.208 -0.560 -5.511 1.00 95.50 83 GLY A N 1
ATOM 680 C CA . GLY A 1 83 ? -5.901 -1.465 -6.422 1.00 95.50 83 GLY A CA 1
ATOM 681 C C . GLY A 1 83 ? -5.881 -2.915 -5.957 1.00 95.50 83 GLY A C 1
ATOM 682 O O . GLY A 1 83 ? -4.990 -3.341 -5.233 1.00 95.50 83 GLY A O 1
ATOM 683 N N . ILE A 1 84 ? -6.860 -3.701 -6.412 1.00 94.44 84 ILE A N 1
ATOM 684 C CA . ILE A 1 84 ? -7.032 -5.114 -6.016 1.00 94.44 84 ILE A CA 1
ATOM 685 C C . ILE A 1 84 ? -5.959 -6.065 -6.575 1.00 94.44 84 ILE A C 1
ATOM 687 O O . ILE A 1 84 ? -5.977 -7.257 -6.286 1.00 94.44 84 ILE A O 1
ATOM 691 N N . ASN A 1 85 ? -5.088 -5.559 -7.446 1.00 95.25 85 ASN A N 1
ATOM 692 C CA . ASN A 1 85 ? -3.894 -6.232 -7.934 1.00 95.25 85 ASN A CA 1
ATOM 693 C C . ASN A 1 85 ? -2.823 -5.186 -8.280 1.00 95.25 85 ASN A C 1
ATOM 695 O O . ASN A 1 85 ? -3.157 -4.022 -8.509 1.00 95.25 85 ASN A O 1
ATOM 699 N N . GLU A 1 86 ? -1.563 -5.611 -8.376 1.00 95.81 86 GLU A N 1
ATOM 700 C CA . GLU A 1 86 ? -0.414 -4.754 -8.707 1.00 95.81 86 GLU A CA 1
ATOM 701 C C . GLU A 1 86 ? -0.649 -3.890 -9.961 1.00 95.81 86 GLU A C 1
ATOM 703 O O . GLU A 1 86 ? -0.502 -2.670 -9.931 1.00 95.81 86 GLU A O 1
ATOM 708 N N . MET A 1 87 ? -1.105 -4.513 -11.053 1.00 95.12 87 MET A N 1
ATOM 709 C CA . MET A 1 87 ? -1.366 -3.843 -12.330 1.00 95.12 87 MET A CA 1
ATOM 710 C C . MET A 1 87 ? -2.419 -2.734 -12.205 1.00 95.12 87 MET A C 1
ATOM 712 O O . MET A 1 87 ? -2.222 -1.618 -12.684 1.00 95.12 87 MET A O 1
ATOM 716 N N . GLY A 1 88 ? -3.550 -3.043 -11.571 1.00 94.69 88 GLY A N 1
ATOM 717 C CA . GLY A 1 88 ? -4.636 -2.098 -11.332 1.00 94.69 88 GLY A CA 1
ATOM 718 C C . GLY A 1 88 ? -4.222 -0.986 -10.376 1.00 94.69 88 GLY A C 1
ATOM 719 O O . GLY A 1 88 ? -4.594 0.162 -10.593 1.00 94.69 88 GLY A O 1
ATOM 720 N N . GLY A 1 89 ? -3.408 -1.311 -9.371 1.00 96.25 89 GLY A N 1
ATOM 721 C CA . GLY A 1 89 ? -2.866 -0.346 -8.426 1.00 96.25 89 GLY A CA 1
ATOM 722 C C . GLY A 1 89 ? -1.989 0.698 -9.108 1.00 96.25 89 GLY A C 1
ATOM 723 O O . GLY A 1 89 ? -2.284 1.888 -9.029 1.00 96.25 89 GLY A O 1
ATOM 724 N N . PHE A 1 90 ? -0.980 0.273 -9.872 1.00 96.75 90 PHE A N 1
ATOM 725 C CA . PHE A 1 90 ? -0.145 1.217 -10.618 1.00 96.75 90 PHE A CA 1
ATOM 726 C C . PHE A 1 90 ? -0.930 1.984 -11.691 1.00 96.75 90 PHE A C 1
ATOM 728 O O . PHE A 1 90 ? -0.690 3.171 -11.905 1.00 96.75 90 PHE A O 1
ATOM 735 N N . ALA A 1 91 ? -1.905 1.349 -12.348 1.00 94.50 91 ALA A N 1
ATOM 736 C CA . ALA A 1 91 ? -2.776 2.053 -13.287 1.00 94.50 91 ALA A CA 1
ATOM 737 C C . ALA A 1 91 ? -3.585 3.161 -12.592 1.00 94.50 91 ALA A C 1
ATOM 739 O O . ALA A 1 91 ? -3.734 4.244 -13.158 1.00 94.50 91 ALA A O 1
ATOM 740 N N . ASN A 1 92 ? -4.066 2.924 -11.369 1.00 94.75 92 ASN A N 1
ATOM 741 C CA . ASN A 1 92 ? -4.775 3.934 -10.591 1.00 94.75 92 ASN A CA 1
ATOM 742 C C . ASN A 1 92 ? -3.847 5.072 -10.158 1.00 94.75 92 ASN A C 1
ATOM 744 O O . ASN A 1 92 ? -4.196 6.227 -10.370 1.00 94.75 92 ASN A O 1
ATOM 748 N N . ILE A 1 93 ? -2.629 4.785 -9.688 1.00 94.12 93 ILE A N 1
ATOM 749 C CA . ILE A 1 93 ? -1.637 5.826 -9.359 1.00 94.12 93 ILE A CA 1
ATOM 750 C C . ILE A 1 93 ? -1.435 6.809 -10.529 1.00 94.12 93 ILE A C 1
ATOM 752 O O . ILE A 1 93 ? -1.315 8.023 -10.331 1.00 94.12 93 ILE A O 1
ATOM 756 N N . ILE A 1 94 ? -1.372 6.305 -11.764 1.00 92.94 94 ILE A N 1
ATOM 757 C CA . ILE A 1 94 ? -1.049 7.124 -12.939 1.00 92.94 94 ILE A CA 1
ATOM 758 C C . ILE A 1 94 ? -2.289 7.774 -13.551 1.00 92.94 94 ILE A C 1
ATOM 760 O O . ILE A 1 94 ? -2.258 8.966 -13.852 1.00 92.94 94 ILE A O 1
ATOM 764 N N . TYR A 1 95 ? -3.364 7.012 -13.744 1.00 92.31 95 TYR A N 1
ATOM 765 C CA . TYR A 1 95 ? -4.504 7.437 -14.561 1.00 92.31 95 TYR A CA 1
ATOM 766 C C . TYR A 1 95 ? -5.777 7.711 -13.774 1.00 92.31 95 TYR A C 1
ATOM 768 O O . TYR A 1 95 ? -6.620 8.456 -14.267 1.00 92.31 95 TYR A O 1
ATOM 776 N N . HIS A 1 96 ? -5.925 7.093 -12.602 1.00 90.88 96 HIS A N 1
ATOM 777 C CA . HIS A 1 96 ? -7.149 7.148 -11.809 1.00 90.88 96 HIS A CA 1
ATOM 778 C C . HIS A 1 96 ? -6.869 7.351 -10.313 1.00 90.88 96 HIS A C 1
ATOM 780 O O . HIS A 1 96 ? -7.270 6.504 -9.504 1.00 90.88 96 HIS A O 1
ATOM 786 N N . PRO A 1 97 ? -6.135 8.413 -9.921 1.00 89.19 97 PRO A N 1
ATOM 787 C CA . PRO A 1 97 ? -5.793 8.637 -8.519 1.00 89.19 97 PRO A CA 1
ATOM 788 C C . PRO A 1 97 ? -7.038 8.800 -7.636 1.00 89.19 97 PRO A C 1
ATOM 790 O O . PRO A 1 97 ? -6.976 8.497 -6.450 1.00 89.19 97 PRO A O 1
ATOM 793 N N . GLU A 1 98 ? -8.173 9.195 -8.218 1.00 88.31 98 GLU A N 1
ATOM 794 C CA . GLU A 1 98 ? -9.473 9.305 -7.554 1.00 88.31 98 GLU A CA 1
ATOM 795 C C . GLU A 1 98 ? -10.036 7.961 -7.059 1.00 88.31 98 GLU A C 1
ATOM 797 O O . GLU A 1 98 ? -10.872 7.918 -6.164 1.00 88.31 98 GLU A O 1
ATOM 802 N N . LYS A 1 99 ? -9.562 6.833 -7.607 1.00 89.75 99 LYS A N 1
ATOM 803 C CA . LYS A 1 99 ? -10.046 5.490 -7.243 1.00 89.75 99 LYS A CA 1
ATOM 804 C C . LYS A 1 99 ? -9.375 4.898 -6.009 1.00 89.75 99 LYS A C 1
ATOM 806 O O . LYS A 1 99 ? -9.679 3.754 -5.656 1.00 89.75 99 LYS A O 1
ATOM 811 N N . LYS A 1 100 ? -8.442 5.614 -5.379 1.00 92.25 100 LYS A N 1
ATOM 812 C CA . LYS A 1 100 ? -7.834 5.141 -4.135 1.00 92.25 100 LYS A CA 1
ATOM 813 C C . LYS A 1 100 ? -8.882 5.133 -3.018 1.00 92.25 100 LYS A C 1
ATOM 815 O O . LYS A 1 100 ? -9.813 5.937 -3.000 1.00 92.25 100 LYS A O 1
ATOM 820 N N . CYS A 1 101 ? -8.741 4.196 -2.094 1.00 93.56 101 CYS A N 1
ATOM 821 C CA . CYS A 1 101 ? -9.596 4.108 -0.913 1.00 93.56 101 CYS A CA 1
ATOM 822 C C . CYS A 1 101 ? -8.716 4.169 0.327 1.00 93.56 101 CYS A C 1
ATOM 824 O O . CYS A 1 101 ? -7.685 3.503 0.352 1.00 93.56 101 CYS A O 1
ATOM 826 N N . ILE A 1 102 ? -9.111 4.911 1.354 1.00 93.75 102 ILE A N 1
ATOM 827 C CA . ILE A 1 102 ? -8.432 4.861 2.647 1.00 93.75 102 ILE A CA 1
ATOM 828 C C . ILE A 1 102 ? -8.941 3.662 3.453 1.00 93.75 102 ILE A C 1
ATOM 830 O O . ILE A 1 102 ? -10.110 3.279 3.355 1.00 93.75 102 ILE A O 1
ATOM 834 N N . ILE A 1 103 ? -8.069 3.083 4.266 1.00 93.88 103 ILE A N 1
ATOM 835 C CA . ILE A 1 103 ? -8.429 2.138 5.316 1.00 93.88 103 ILE A CA 1
ATOM 836 C C . ILE A 1 103 ? -8.382 2.895 6.631 1.00 93.88 103 ILE A C 1
ATOM 838 O O . ILE A 1 103 ? -7.335 3.395 7.048 1.00 93.88 103 ILE A O 1
ATOM 842 N N . THR A 1 104 ? -9.524 2.957 7.299 1.00 90.12 104 THR A N 1
ATOM 843 C CA . THR A 1 104 ? -9.617 3.561 8.619 1.00 90.12 104 THR A CA 1
ATOM 844 C C . THR A 1 104 ? -8.874 2.678 9.611 1.00 90.12 104 THR A C 1
ATOM 846 O O . THR A 1 104 ? -9.161 1.485 9.747 1.00 90.12 104 THR A O 1
ATOM 849 N N . LYS A 1 105 ? -7.900 3.274 10.296 1.00 88.50 105 LYS A N 1
ATOM 850 C CA . LYS A 1 105 ? -7.103 2.611 11.326 1.00 88.50 105 LYS A CA 1
ATOM 851 C C . LYS A 1 105 ? -8.008 2.025 12.418 1.00 88.50 105 LYS A C 1
ATOM 853 O O . LYS A 1 105 ? -9.014 2.632 12.780 1.00 88.50 105 LYS A O 1
ATOM 858 N N . ASP A 1 106 ? -7.646 0.854 12.932 1.00 86.44 106 ASP A N 1
ATOM 859 C CA . ASP A 1 106 ? -8.322 0.091 13.995 1.00 86.44 106 ASP A CA 1
ATOM 860 C C . ASP A 1 106 ? -9.687 -0.510 13.607 1.00 86.44 106 ASP A C 1
ATOM 862 O O . ASP A 1 106 ? -10.045 -1.584 14.094 1.00 86.44 106 ASP A O 1
ATOM 866 N N . THR A 1 107 ? -10.467 0.139 12.734 1.00 85.44 107 THR A N 1
ATOM 867 C CA . THR A 1 107 ? -11.763 -0.394 12.271 1.00 85.44 107 THR A CA 1
ATOM 868 C C . THR A 1 107 ? -11.638 -1.234 11.005 1.00 85.44 107 THR A C 1
ATOM 870 O O . THR A 1 107 ? -12.483 -2.098 10.764 1.00 85.44 107 THR A O 1
ATOM 873 N N . GLY A 1 108 ? -10.616 -0.979 10.183 1.00 85.06 108 GLY A N 1
ATOM 874 C CA . GLY A 1 108 ? -10.454 -1.601 8.870 1.00 85.06 108 GLY A CA 1
ATOM 875 C C . GLY A 1 108 ? -11.530 -1.187 7.859 1.00 85.06 108 GLY A C 1
ATOM 876 O O . GLY A 1 108 ? -11.650 -1.815 6.807 1.00 85.06 108 GLY A O 1
ATOM 877 N N . GLU A 1 109 ? -12.340 -0.169 8.169 1.00 89.12 109 GLU A N 1
ATOM 878 C CA . GLU A 1 109 ? -13.371 0.332 7.263 1.00 89.12 109 GLU A CA 1
ATOM 879 C C . GLU A 1 109 ? -12.725 0.969 6.031 1.00 89.12 109 GLU A C 1
ATOM 881 O O . GLU A 1 109 ? -11.799 1.771 6.149 1.00 89.12 109 GLU A O 1
ATOM 886 N N . ILE A 1 110 ? -13.219 0.604 4.848 1.00 90.69 110 ILE A N 1
ATOM 887 C CA . ILE A 1 110 ? -12.682 1.064 3.568 1.00 90.69 110 ILE A CA 1
ATOM 888 C C . ILE A 1 110 ? -13.592 2.161 3.035 1.00 90.69 110 ILE A C 1
ATOM 890 O O . ILE A 1 110 ? -14.763 1.902 2.756 1.00 90.69 110 ILE A O 1
ATOM 894 N N . ILE A 1 111 ? -13.038 3.357 2.858 1.00 88.00 111 ILE A N 1
ATOM 895 C CA . ILE A 1 111 ? -13.776 4.533 2.394 1.00 88.00 111 ILE A CA 1
ATOM 896 C C . ILE A 1 111 ? -13.124 5.034 1.098 1.00 88.00 111 ILE A C 1
ATOM 898 O O . ILE A 1 111 ? -11.911 5.260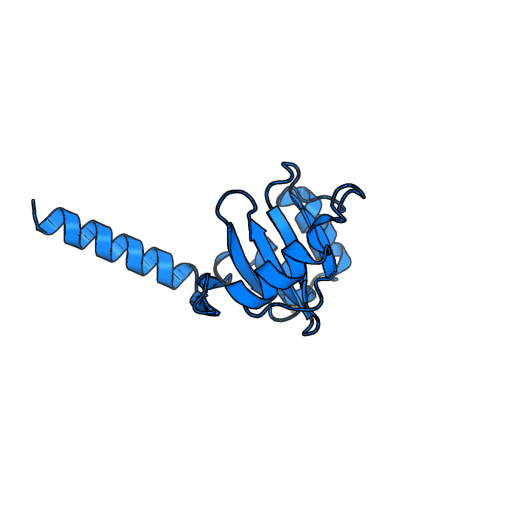 1.086 1.00 88.00 111 ILE A O 1
ATOM 902 N N . PRO A 1 112 ? -13.873 5.194 -0.007 1.00 87.69 112 PRO A N 1
ATOM 903 C CA . PRO A 1 112 ? -13.356 5.844 -1.209 1.00 87.69 112 PRO A CA 1
ATOM 904 C C . PRO A 1 112 ? -12.879 7.269 -0.904 1.00 87.69 112 PRO A C 1
ATOM 906 O O . PRO A 1 112 ? -13.560 8.001 -0.187 1.00 87.69 112 PRO A O 1
ATOM 909 N N . ASP A 1 113 ? -11.745 7.690 -1.464 1.00 81.06 113 ASP A N 1
ATOM 910 C CA . ASP A 1 113 ? -11.189 9.022 -1.171 1.00 81.06 113 ASP A CA 1
ATOM 911 C C . ASP A 1 113 ? -12.133 10.157 -1.604 1.00 81.06 113 ASP A C 1
ATOM 913 O O . ASP A 1 113 ? -12.367 11.096 -0.847 1.00 81.06 113 ASP A O 1
ATOM 917 N N . GLU A 1 114 ? -12.792 10.011 -2.761 1.00 80.12 114 GLU A N 1
ATOM 918 C CA . GLU A 1 114 ? -13.831 10.948 -3.223 1.00 80.12 114 GLU A CA 1
ATOM 919 C C . GLU A 1 114 ? -14.989 11.092 -2.217 1.00 80.12 114 GLU A C 1
ATOM 921 O O . GLU A 1 114 ? -15.585 12.163 -2.072 1.00 80.12 114 GLU A O 1
ATOM 926 N N . GLU A 1 115 ? -15.336 10.010 -1.511 1.00 74.38 115 GLU A N 1
ATOM 927 C CA . GLU A 1 115 ? -16.392 10.049 -0.501 1.00 74.38 115 GLU A CA 1
ATOM 928 C C . GLU A 1 115 ? -15.939 10.831 0.737 1.00 74.38 115 GLU A C 1
ATOM 930 O O . GLU A 1 115 ? -16.724 11.621 1.271 1.00 74.38 115 GLU A O 1
ATOM 935 N N . LEU A 1 116 ? -14.678 10.680 1.154 1.00 70.06 116 LEU A N 1
ATOM 936 C CA . LEU A 1 116 ? -14.103 11.469 2.244 1.00 70.06 116 LEU A CA 1
ATOM 937 C C . LEU A 1 116 ? -14.039 12.960 1.920 1.00 70.06 116 LEU A C 1
ATOM 939 O O . LEU A 1 116 ? -14.435 13.773 2.758 1.00 70.06 116 LEU A O 1
ATOM 943 N N . GLU A 1 117 ? -13.587 13.332 0.721 1.00 74.44 117 GLU A N 1
ATOM 944 C CA . GLU A 1 117 ? -13.557 14.736 0.293 1.00 74.44 117 GLU A CA 1
ATOM 945 C C . GLU A 1 117 ? -14.964 15.346 0.346 1.00 74.44 117 GLU A C 1
ATOM 947 O O . GLU A 1 117 ? -15.171 16.408 0.940 1.00 74.44 117 GLU A O 1
ATOM 952 N N . CYS A 1 118 ? -15.968 14.623 -0.156 1.00 77.12 118 CYS A N 1
ATOM 953 C CA . CYS A 1 118 ? -17.359 15.069 -0.114 1.00 77.12 118 CYS A CA 1
ATOM 954 C C . CYS A 1 118 ? -17.892 15.227 1.324 1.00 77.12 118 CYS A C 1
ATOM 956 O O . CYS A 1 118 ? -18.675 16.140 1.611 1.00 77.12 118 CYS A O 1
ATOM 958 N N . GLN A 1 119 ? -17.501 14.343 2.246 1.00 75.62 119 GLN A N 1
ATOM 959 C CA . GLN A 1 119 ? -17.862 14.462 3.662 1.00 75.62 119 GLN A CA 1
ATOM 960 C C . GLN A 1 119 ? -17.187 15.674 4.318 1.00 75.62 119 GLN A C 1
ATOM 962 O O . GLN A 1 119 ? -17.844 16.407 5.065 1.00 75.62 119 GLN A O 1
ATOM 967 N N . ALA A 1 120 ? -15.912 15.918 4.012 1.00 75.19 120 ALA A N 1
ATOM 968 C CA . ALA A 1 120 ? -15.159 17.057 4.524 1.00 75.19 120 ALA A CA 1
ATOM 969 C C . ALA A 1 120 ? -15.757 18.394 4.055 1.00 75.19 120 ALA A C 1
ATOM 971 O O . ALA A 1 120 ? -15.974 19.286 4.878 1.00 75.19 120 ALA A O 1
ATOM 972 N N . GLU A 1 121 ? -16.109 18.511 2.771 1.00 79.19 121 GLU A N 1
ATOM 973 C CA . GLU A 1 121 ? -16.777 19.696 2.214 1.00 79.19 121 GLU A CA 1
ATOM 974 C C . GLU A 1 121 ? -18.114 19.972 2.908 1.00 79.19 121 GLU A C 1
ATOM 976 O O . GLU A 1 121 ? -18.336 21.069 3.424 1.00 79.19 121 GLU A O 1
ATOM 981 N N . LYS A 1 122 ? -18.980 18.956 3.018 1.00 79.31 122 LYS A N 1
ATOM 982 C CA . LYS A 1 122 ? -20.279 19.087 3.702 1.00 79.31 122 LYS A CA 1
ATOM 983 C C . LYS A 1 122 ? -20.122 19.494 5.165 1.00 79.31 122 LYS A C 1
ATOM 985 O O . LYS A 1 122 ? -20.914 20.289 5.671 1.00 79.31 122 LYS A O 1
ATOM 990 N N . SER A 1 123 ? -19.115 18.957 5.854 1.00 77.50 123 SER A N 1
ATOM 991 C CA . SER A 1 123 ? -18.831 19.314 7.246 1.00 77.50 123 SER A CA 1
ATOM 992 C C . SER A 1 123 ? -18.346 20.762 7.374 1.00 77.50 123 SER A C 1
ATOM 994 O O . SER A 1 123 ? -18.734 21.459 8.317 1.00 77.50 123 SER A O 1
ATOM 996 N N . ALA A 1 124 ? -17.530 21.241 6.434 1.00 79.12 124 ALA A N 1
ATOM 997 C CA . ALA A 1 124 ? -17.058 22.623 6.412 1.00 79.12 124 ALA A CA 1
ATOM 998 C C . ALA A 1 124 ? -18.207 23.608 6.125 1.00 79.12 124 ALA A C 1
ATOM 1000 O O . ALA A 1 124 ? -18.358 24.600 6.839 1.00 79.12 124 ALA A O 1
ATOM 1001 N N . GLU A 1 125 ? -19.071 23.302 5.153 1.00 79.94 125 GLU A N 1
ATOM 1002 C CA . GLU A 1 125 ? -20.265 24.099 4.835 1.00 79.94 125 GLU A CA 1
ATOM 1003 C C . GLU A 1 125 ? -21.252 24.166 6.006 1.00 79.94 125 GLU A C 1
ATOM 1005 O O . GLU A 1 125 ? -21.750 25.241 6.344 1.00 79.94 125 GLU A O 1
ATOM 1010 N N . ALA A 1 126 ? -21.506 23.035 6.672 1.00 75.25 126 ALA A N 1
ATOM 1011 C CA . ALA A 1 126 ? -22.362 22.992 7.855 1.00 75.25 126 ALA A CA 1
ATOM 1012 C C . ALA A 1 126 ? -21.802 23.838 9.010 1.00 75.25 126 ALA A C 1
ATOM 1014 O O . ALA A 1 126 ? -22.572 24.450 9.748 1.00 75.25 126 ALA A O 1
ATOM 1015 N N . SER A 1 127 ? -20.476 23.908 9.146 1.00 73.81 127 SER A N 1
ATOM 1016 C CA . SER A 1 127 ? -19.819 24.699 10.193 1.00 73.81 127 SER A CA 1
ATOM 1017 C C . SER A 1 127 ? -19.926 26.207 9.941 1.00 73.81 127 SER A C 1
ATOM 1019 O O . SER A 1 127 ? -20.063 26.972 10.890 1.00 73.81 127 SER A O 1
ATOM 1021 N N . LEU A 1 128 ? -19.946 26.632 8.673 1.00 70.62 128 LEU A N 1
ATOM 1022 C CA . LEU A 1 128 ? -20.124 28.034 8.267 1.00 70.62 128 LEU A CA 1
ATOM 1023 C C . LEU A 1 128 ? -21.568 28.543 8.416 1.00 70.62 128 LEU A C 1
ATOM 1025 O O . LEU A 1 128 ? -21.792 29.748 8.408 1.00 70.62 128 LEU A O 1
ATOM 1029 N N . LEU A 1 129 ? -22.554 27.649 8.534 1.00 64.69 129 LEU A N 1
ATOM 1030 C CA . LEU A 1 129 ? -23.971 28.002 8.716 1.00 64.69 129 LEU A CA 1
ATOM 1031 C C . LEU A 1 129 ? -24.367 28.205 10.189 1.00 64.69 129 LEU A C 1
ATOM 1033 O O . LEU A 1 129 ? -25.518 28.544 10.470 1.00 64.69 129 LEU A O 1
ATOM 1037 N N . ILE A 1 130 ? -23.443 27.954 11.121 1.00 61.22 130 ILE A N 1
ATOM 1038 C CA . ILE A 1 130 ? -23.664 28.046 12.572 1.00 61.22 130 ILE A CA 1
ATOM 1039 C C . ILE A 1 130 ? -22.997 29.312 13.171 1.00 61.22 130 ILE A C 1
ATOM 1041 O O . ILE A 1 130 ? -23.243 29.625 14.338 1.00 61.22 130 ILE A O 1
ATOM 1045 N N . GLU A 1 131 ? -22.235 30.083 12.382 1.00 49.12 131 GLU A N 1
ATOM 1046 C CA . GLU A 1 131 ? -21.733 31.435 12.726 1.00 49.12 131 GLU A CA 1
ATOM 1047 C C . GLU A 1 131 ? -22.652 32.558 12.216 1.00 49.12 131 GLU A C 1
ATOM 1049 O O . GLU A 1 131 ? -22.791 33.570 12.947 1.00 49.12 131 GLU A O 1
#

Sequence (131 aa):
MQELPSLSVLVEETKKNRGFCELQPEHEWLIDQENKEYFNDAYGITDINPLLEDNDGMSVLFLDSRGILFEWCKLTQDMYILGINEMGGFANIIYHPEKKCIITKDTGEIIPDEELECQAEKSAEASLLIE

Organism: Rhizophagus irregularis (strain DAOM 181602 / DAOM 197198 / MUCL 43194) (NCBI:txid747089)

Secondary structure (DSSP, 8-state):
-PPPPPHHHHHHHHIIIIIEEEPPGGGGGGGSHHHHHHHHHHH---S-EEEEEETTSSEEEEE-TT--EEEEETTT--EEEEESSHHHHHHHHHH-GGG-EEEPTTT--EEEHHHHHHHHHHHHHHHHT--

Radius of gyration: 16.29 Å; chains: 1; bounding box: 42×44×44 Å

pLDDT: mean 87.89, std 9.81, range [46.31, 97.81]